Protein AF-A0A937NR75-F1 (afdb_monomer_lite)

Foldseek 3Di:
DCPPVLVVLQVLLQVVCCQWQVDHCVVFPVVLSVVCVVVVHHSVVSNVVRCVVVVGDTPPPDVDPDDD

Secondary structure (DSSP, 8-state):
----HHHHHHHHHHHHHHHHHS--TTTS-HHHHHHHHHTT--HHHHHHHHHHHTTPPP----SS----

pLDDT: mean 80.91, std 14.27, range [42.59, 92.06]

Sequence (68 aa):
MTDAPFIGYLNAVDDLLEGRYGITSRDVDTASIAGCQDDGWTPEECVQWLAEKYDLERIDVGPYGGIT

Structure (mmCIF, N/CA/C/O backbone):
data_AF-A0A937NR75-F1
#
_entry.id   AF-A0A937NR75-F1
#
loop_
_atom_site.group_PDB
_atom_site.id
_atom_site.type_symbol
_atom_site.label_atom_id
_atom_site.label_alt_id
_atom_site.label_comp_id
_atom_site.label_asym_id
_atom_site.label_entity_id
_atom_site.label_seq_id
_atom_site.pdbx_PDB_ins_code
_atom_site.Cartn_x
_atom_site.Cartn_y
_atom_site.Cartn_z
_atom_site.occupancy
_atom_site.B_iso_or_equiv
_atom_site.auth_seq_id
_atom_site.auth_comp_id
_atom_site.auth_asym_id
_atom_site.auth_atom_id
_atom_site.pdbx_PDB_model_num
ATOM 1 N N . MET A 1 1 ? 21.290 -13.361 -10.469 1.00 42.59 1 MET A N 1
ATOM 2 C CA . MET A 1 1 ? 20.192 -13.145 -9.509 1.00 42.59 1 MET A CA 1
ATOM 3 C C . MET A 1 1 ? 19.210 -12.232 -10.206 1.00 42.59 1 MET A C 1
ATOM 5 O O . MET A 1 1 ? 19.480 -11.045 -10.304 1.00 42.59 1 MET A O 1
ATOM 9 N N . THR A 1 2 ? 18.183 -12.792 -10.838 1.00 48.09 2 THR A N 1
ATOM 10 C CA . THR A 1 2 ? 17.147 -11.983 -11.487 1.00 48.09 2 THR A CA 1
ATOM 11 C C . THR A 1 2 ? 16.125 -11.689 -10.406 1.00 48.09 2 THR A C 1
ATOM 13 O O . THR A 1 2 ? 15.199 -12.468 -10.202 1.00 48.09 2 THR A O 1
ATOM 16 N N . ASP A 1 3 ? 16.387 -10.648 -9.621 1.00 50.88 3 ASP A N 1
ATOM 17 C CA . ASP A 1 3 ? 15.378 -10.093 -8.730 1.00 50.88 3 ASP A CA 1
ATOM 18 C C . ASP A 1 3 ? 14.244 -9.616 -9.639 1.00 50.88 3 ASP A C 1
ATOM 20 O O . ASP A 1 3 ? 14.449 -8.747 -10.487 1.00 50.88 3 ASP A O 1
ATOM 24 N N . ALA A 1 4 ? 13.112 -10.317 -9.621 1.00 63.50 4 ALA A N 1
ATOM 25 C CA . ALA A 1 4 ? 11.995 -9.965 -10.478 1.00 63.50 4 ALA A CA 1
ATOM 26 C C . ALA A 1 4 ? 11.450 -8.623 -9.963 1.00 63.50 4 ALA A C 1
ATOM 28 O O . ALA A 1 4 ? 10.904 -8.604 -8.858 1.00 63.50 4 ALA A O 1
ATOM 29 N N . PRO A 1 5 ? 11.565 -7.515 -10.722 1.00 74.56 5 PRO A N 1
ATOM 30 C CA . PRO A 1 5 ? 11.226 -6.178 -10.226 1.00 74.56 5 PRO A CA 1
ATOM 31 C C . PRO A 1 5 ? 9.765 -6.084 -9.769 1.00 74.56 5 PRO A C 1
ATOM 33 O O . PRO A 1 5 ? 9.434 -5.314 -8.874 1.00 74.56 5 PRO A O 1
ATOM 36 N N . PHE A 1 6 ? 8.890 -6.912 -10.343 1.00 81.75 6 PHE A N 1
ATOM 37 C CA . PHE A 1 6 ? 7.498 -7.052 -9.928 1.00 81.75 6 PHE A CA 1
ATOM 38 C C . PHE A 1 6 ? 7.330 -7.706 -8.551 1.00 81.75 6 PHE A C 1
ATOM 40 O O . PHE A 1 6 ? 6.489 -7.268 -7.782 1.00 81.75 6 PHE A O 1
ATOM 47 N N . ILE A 1 7 ? 8.138 -8.707 -8.191 1.00 85.38 7 ILE A N 1
ATOM 48 C CA . ILE A 1 7 ? 8.029 -9.377 -6.883 1.00 85.38 7 ILE A CA 1
ATOM 49 C C . ILE A 1 7 ? 8.453 -8.435 -5.752 1.00 85.38 7 ILE A C 1
ATOM 51 O O . ILE A 1 7 ? 7.792 -8.389 -4.719 1.00 85.38 7 ILE A O 1
ATOM 55 N N . GLY A 1 8 ? 9.512 -7.643 -5.957 1.00 88.25 8 GLY A N 1
ATOM 56 C CA . GLY A 1 8 ? 9.919 -6.619 -4.990 1.00 88.25 8 GLY A CA 1
ATOM 57 C C . GLY A 1 8 ? 8.853 -5.534 -4.807 1.00 88.25 8 GLY A C 1
ATOM 58 O O . GLY A 1 8 ? 8.564 -5.135 -3.682 1.00 88.25 8 GLY A O 1
ATOM 59 N N . TYR A 1 9 ? 8.222 -5.111 -5.906 1.00 89.12 9 TYR A N 1
ATOM 60 C CA . TYR A 1 9 ? 7.109 -4.165 -5.873 1.00 89.12 9 TYR A CA 1
ATOM 61 C C . TYR A 1 9 ? 5.881 -4.738 -5.158 1.00 89.12 9 TYR A C 1
ATOM 63 O O . TYR A 1 9 ? 5.322 -4.089 -4.279 1.00 89.12 9 TYR A O 1
ATOM 71 N N . LEU A 1 10 ? 5.500 -5.972 -5.493 1.00 89.44 10 LEU A N 1
ATOM 72 C CA . LEU A 1 10 ? 4.362 -6.666 -4.903 1.00 89.44 10 LEU A CA 1
ATOM 73 C C . LEU A 1 10 ? 4.526 -6.826 -3.390 1.00 89.44 10 LEU A C 1
ATOM 75 O O . LEU A 1 10 ? 3.607 -6.481 -2.660 1.00 89.44 10 LEU A O 1
ATOM 79 N N . ASN A 1 11 ? 5.704 -7.256 -2.923 1.00 90.69 11 ASN A N 1
ATOM 80 C CA . ASN A 1 11 ? 5.991 -7.371 -1.490 1.00 90.69 11 ASN A CA 1
ATOM 81 C C . ASN A 1 11 ? 5.851 -6.020 -0.767 1.00 90.69 11 ASN A C 1
ATOM 83 O O . ASN A 1 11 ? 5.300 -5.963 0.324 1.00 90.69 11 ASN A O 1
ATOM 87 N N . ALA A 1 12 ? 6.302 -4.919 -1.379 1.00 92.06 12 ALA A N 1
ATOM 88 C CA . ALA A 1 12 ? 6.160 -3.592 -0.780 1.00 92.06 12 ALA A CA 1
ATOM 89 C C . ALA A 1 12 ? 4.692 -3.133 -0.703 1.00 92.06 12 ALA A C 1
ATOM 91 O O . ALA A 1 12 ? 4.298 -2.488 0.267 1.00 92.06 12 ALA A O 1
ATOM 92 N N . VAL A 1 13 ? 3.878 -3.457 -1.714 1.00 90.62 13 VAL A N 1
ATOM 93 C CA . VAL A 1 13 ? 2.427 -3.200 -1.688 1.00 90.62 13 VAL A CA 1
ATOM 94 C C . VAL A 1 13 ? 1.751 -4.080 -0.633 1.00 90.62 13 VAL A C 1
ATOM 96 O O . VAL A 1 13 ? 0.916 -3.571 0.111 1.00 90.62 13 VAL A O 1
ATOM 99 N N . ASP A 1 14 ? 2.140 -5.351 -0.516 1.00 91.69 14 ASP A N 1
ATOM 100 C CA . ASP A 1 14 ? 1.639 -6.272 0.511 1.00 91.69 14 ASP A CA 1
ATOM 101 C C . ASP A 1 14 ? 1.902 -5.754 1.923 1.00 91.69 14 ASP A C 1
ATOM 103 O O . ASP A 1 14 ? 0.952 -5.613 2.689 1.00 91.69 14 ASP A O 1
ATOM 107 N N . ASP A 1 15 ? 3.142 -5.374 2.238 1.00 91.06 15 ASP A N 1
ATOM 108 C CA . ASP A 1 15 ? 3.503 -4.831 3.555 1.00 91.06 15 ASP A CA 1
ATOM 109 C C . ASP A 1 15 ? 2.662 -3.588 3.909 1.00 91.06 15 ASP A C 1
ATOM 111 O O . ASP A 1 15 ? 2.242 -3.387 5.053 1.00 91.06 15 ASP A O 1
ATOM 115 N N . LEU A 1 16 ? 2.392 -2.732 2.916 1.00 91.06 16 LEU A N 1
ATOM 116 C CA . LEU A 1 16 ? 1.584 -1.526 3.088 1.00 91.06 16 LEU A CA 1
ATOM 117 C C . LEU A 1 16 ? 0.093 -1.835 3.255 1.00 91.06 16 LEU A C 1
ATOM 119 O O . LEU A 1 16 ? -0.564 -1.186 4.074 1.00 91.06 16 LEU A O 1
ATOM 123 N N . LEU A 1 17 ? -0.447 -2.781 2.484 1.00 89.19 17 LEU A N 1
ATOM 124 C CA . LEU A 1 17 ? -1.837 -3.220 2.601 1.00 89.19 17 LEU A CA 1
ATOM 125 C C . LEU A 1 17 ? -2.073 -3.915 3.941 1.00 89.19 17 LEU A C 1
ATOM 127 O O . LEU A 1 17 ? -3.041 -3.590 4.631 1.00 89.19 17 LEU A O 1
ATOM 131 N N . GLU A 1 18 ? -1.160 -4.789 4.353 1.00 90.19 18 GLU A N 1
ATOM 132 C CA . GLU A 1 18 ? -1.273 -5.539 5.598 1.00 90.19 18 GLU A CA 1
ATOM 133 C C . GLU A 1 18 ? -1.171 -4.583 6.788 1.00 90.19 18 GLU A C 1
ATOM 135 O O . GLU A 1 18 ? -2.023 -4.598 7.674 1.00 90.19 18 GLU A O 1
ATOM 140 N N . GLY A 1 19 ? -0.199 -3.665 6.767 1.00 86.44 19 GLY A N 1
ATOM 141 C CA . GLY A 1 19 ? -0.001 -2.704 7.850 1.00 86.44 19 GLY A CA 1
ATOM 142 C C . GLY A 1 19 ? -1.097 -1.639 7.975 1.00 86.44 19 GLY A C 1
ATOM 143 O O . GLY A 1 19 ? -1.347 -1.157 9.080 1.00 86.44 19 GLY A O 1
ATOM 144 N N . ARG A 1 20 ? -1.741 -1.231 6.871 1.00 86.81 20 ARG A N 1
ATOM 145 C CA . ARG A 1 20 ? -2.741 -0.138 6.874 1.00 86.81 20 ARG A CA 1
ATOM 146 C C . ARG A 1 20 ? -4.187 -0.619 6.869 1.00 86.81 20 ARG A C 1
ATOM 148 O O . ARG A 1 20 ? -5.047 0.092 7.386 1.00 86.81 20 ARG A O 1
ATOM 155 N N . TYR A 1 21 ? -4.454 -1.773 6.266 1.00 85.75 21 TYR A N 1
ATOM 156 C CA . TYR A 1 21 ? -5.804 -2.282 6.003 1.00 85.75 21 TYR A CA 1
ATOM 157 C C . TYR A 1 21 ? -5.996 -3.730 6.478 1.00 85.75 21 TYR A C 1
ATOM 159 O O . TYR A 1 21 ? -7.124 -4.206 6.519 1.00 85.75 21 TYR A O 1
ATOM 167 N N . GLY A 1 22 ? -4.928 -4.430 6.882 1.00 86.56 22 GLY A N 1
ATOM 168 C CA . GLY A 1 22 ? -5.017 -5.814 7.359 1.00 86.56 22 GLY A CA 1
ATOM 169 C C . GLY A 1 22 ? -5.323 -6.814 6.248 1.00 86.56 22 GLY A C 1
ATOM 170 O O . GLY A 1 22 ? -5.762 -7.926 6.533 1.00 86.56 22 GLY A O 1
ATOM 171 N N . ILE A 1 23 ? -5.119 -6.410 4.994 1.00 87.50 23 ILE A N 1
ATOM 172 C CA . ILE A 1 23 ? -5.353 -7.226 3.803 1.00 87.50 23 ILE A CA 1
ATOM 173 C C . ILE A 1 23 ? -4.070 -7.347 2.988 1.00 87.50 23 ILE A C 1
ATOM 175 O O . ILE A 1 23 ? -3.095 -6.652 3.249 1.00 87.50 23 ILE A O 1
ATOM 179 N N . THR A 1 24 ? -4.074 -8.186 1.962 1.00 88.12 24 THR A N 1
ATOM 180 C CA . THR A 1 24 ? -2.921 -8.372 1.071 1.00 88.12 24 THR A CA 1
ATOM 181 C C . THR A 1 24 ? -3.309 -8.180 -0.394 1.00 88.12 24 THR A C 1
ATOM 183 O O . THR A 1 24 ? -4.484 -8.066 -0.745 1.00 88.12 24 THR A O 1
ATOM 186 N N . SER A 1 25 ? -2.326 -8.222 -1.288 1.00 84.44 25 SER A N 1
ATOM 187 C CA . SER A 1 25 ? -2.465 -8.274 -2.749 1.00 84.44 25 SER A CA 1
ATOM 188 C C . SER A 1 25 ? -3.310 -9.439 -3.265 1.00 84.44 25 SER A C 1
ATOM 190 O O . SER A 1 25 ? -3.624 -9.469 -4.454 1.00 84.44 25 SER A O 1
ATOM 192 N N . ARG A 1 26 ? -3.657 -10.405 -2.400 1.00 84.38 26 ARG A N 1
AT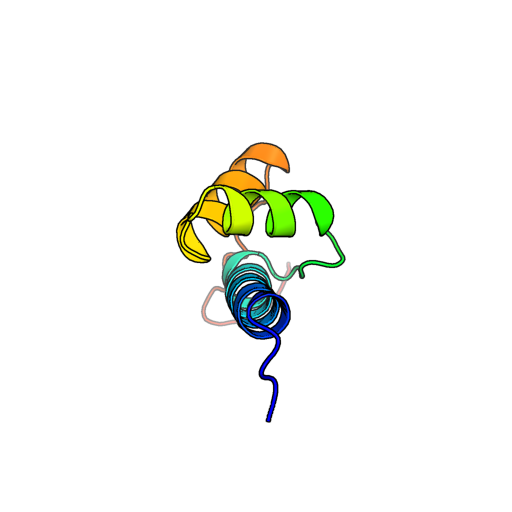OM 193 C CA . ARG A 1 26 ? -4.615 -11.485 -2.685 1.00 84.38 26 ARG A CA 1
ATOM 194 C C . ARG A 1 26 ? -6.068 -11.067 -2.505 1.00 84.38 26 ARG A C 1
ATOM 196 O O . ARG A 1 26 ? -6.935 -11.644 -3.154 1.00 84.38 26 ARG A O 1
ATOM 203 N N . ASP A 1 27 ? -6.322 -10.130 -1.601 1.00 84.25 27 ASP A N 1
ATOM 204 C CA . ASP A 1 27 ? -7.654 -9.590 -1.321 1.00 84.25 27 ASP A CA 1
ATOM 205 C C . ASP A 1 27 ? -8.021 -8.486 -2.321 1.00 84.25 27 ASP A C 1
ATOM 207 O O . ASP A 1 27 ? -9.196 -8.219 -2.570 1.00 84.25 27 ASP A O 1
ATOM 211 N N . VAL A 1 28 ? -7.004 -7.881 -2.936 1.00 82.69 28 VAL A N 1
ATOM 212 C CA . VAL A 1 28 ? -7.138 -6.949 -4.056 1.00 82.69 28 VAL A CA 1
ATOM 213 C C . VAL A 1 28 ? -6.718 -7.599 -5.374 1.00 82.69 28 VAL A C 1
ATOM 215 O O . VAL A 1 28 ? -6.175 -8.698 -5.431 1.00 82.69 28 VAL A O 1
ATOM 218 N N . ASP A 1 29 ? -6.981 -6.913 -6.479 1.00 84.75 29 ASP A N 1
ATOM 219 C CA . ASP A 1 29 ? -6.640 -7.409 -7.805 1.00 84.75 29 ASP A CA 1
ATOM 220 C C . ASP A 1 29 ? -5.147 -7.195 -8.120 1.00 84.75 29 ASP A C 1
ATOM 222 O O . ASP A 1 29 ? -4.670 -6.072 -8.309 1.00 84.75 29 ASP A O 1
ATOM 226 N N . THR A 1 30 ? -4.399 -8.298 -8.206 1.00 84.88 30 THR A N 1
ATOM 227 C CA . THR A 1 30 ? -2.956 -8.287 -8.490 1.00 84.88 30 THR A CA 1
ATOM 228 C C . THR A 1 30 ? -2.618 -7.744 -9.886 1.00 84.88 30 THR A C 1
ATOM 230 O O . THR A 1 30 ? -1.527 -7.210 -10.090 1.00 84.88 30 THR A O 1
ATOM 233 N N . ALA A 1 31 ? -3.541 -7.828 -10.853 1.00 86.94 31 ALA A N 1
ATOM 234 C CA . ALA A 1 31 ? -3.341 -7.229 -12.174 1.00 86.94 31 ALA A CA 1
ATOM 235 C C . ALA A 1 31 ? -3.389 -5.695 -12.104 1.00 86.94 31 ALA A C 1
ATOM 237 O O . ALA A 1 31 ? -2.656 -5.022 -12.827 1.00 86.94 31 ALA A O 1
ATOM 238 N N . SER A 1 32 ? -4.173 -5.140 -11.180 1.00 87.94 32 SER A N 1
ATOM 239 C CA . SER A 1 32 ? -4.187 -3.706 -10.898 1.00 87.94 32 SER A CA 1
ATOM 240 C C . SER A 1 32 ? -2.860 -3.236 -10.285 1.00 87.94 32 SER A C 1
ATOM 242 O O . SER A 1 32 ? -2.363 -2.182 -10.666 1.00 87.94 32 SER A O 1
ATOM 244 N N . ILE A 1 33 ? -2.236 -4.046 -9.417 1.00 87.88 33 ILE A N 1
ATOM 245 C CA . ILE A 1 33 ? -0.890 -3.774 -8.870 1.00 87.88 33 ILE A CA 1
ATOM 246 C C . ILE A 1 33 ? 0.170 -3.789 -9.979 1.00 87.88 33 ILE A C 1
ATOM 248 O O . ILE A 1 33 ? 1.045 -2.926 -10.019 1.00 87.88 33 ILE A O 1
ATOM 252 N N . ALA A 1 34 ? 0.083 -4.751 -10.902 1.00 87.75 34 ALA A N 1
ATOM 253 C CA . ALA A 1 34 ? 0.969 -4.796 -12.064 1.00 87.75 34 ALA A CA 1
ATOM 254 C C . ALA A 1 34 ? 0.797 -3.562 -12.966 1.00 87.75 34 ALA A C 1
ATOM 256 O O . ALA A 1 34 ? 1.793 -3.023 -13.441 1.00 87.75 34 ALA A O 1
ATOM 257 N N . GLY A 1 35 ? -0.440 -3.083 -13.142 1.00 89.06 35 GLY A N 1
ATOM 258 C CA . GLY A 1 35 ? -0.735 -1.831 -13.844 1.00 89.06 35 GLY A CA 1
ATOM 259 C C . GLY A 1 35 ? -0.065 -0.622 -13.190 1.00 89.06 35 GLY A C 1
ATOM 260 O O . GLY A 1 35 ? 0.658 0.098 -13.866 1.00 89.06 35 GLY A O 1
ATOM 261 N N . CYS A 1 36 ? -0.184 -0.472 -11.865 1.00 89.06 36 CYS A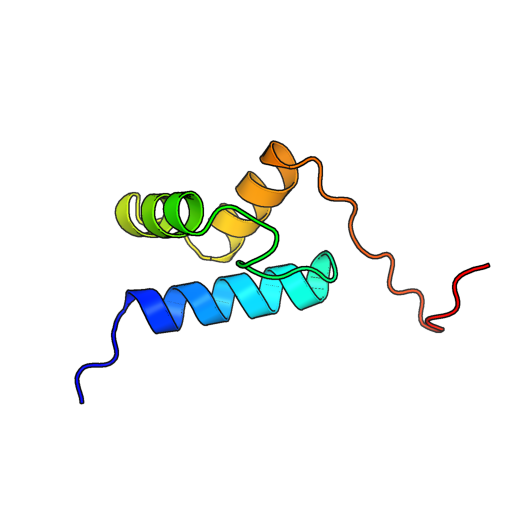 N 1
ATOM 262 C CA . CYS A 1 36 ? 0.505 0.595 -11.130 1.00 89.06 36 CYS A CA 1
ATOM 263 C C . CYS A 1 36 ? 2.022 0.600 -11.386 1.00 89.06 36 CYS A C 1
ATOM 265 O O . CYS A 1 36 ? 2.626 1.661 -11.534 1.00 89.06 36 CYS A O 1
ATOM 267 N N . GLN A 1 37 ? 2.651 -0.580 -11.428 1.00 88.06 37 GLN A N 1
ATOM 268 C CA . GLN A 1 37 ? 4.082 -0.672 -11.706 1.00 88.06 37 GLN A CA 1
ATOM 269 C C . GLN A 1 3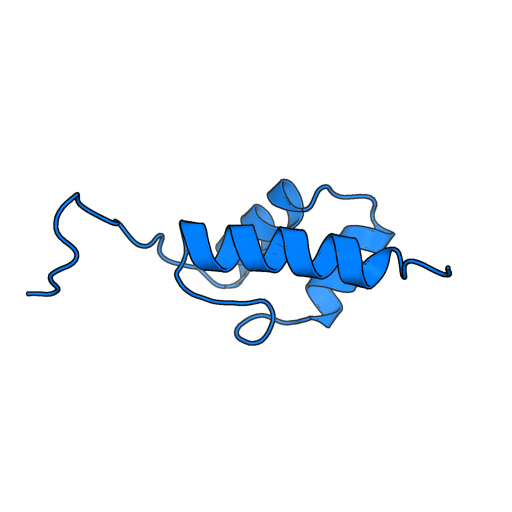7 ? 4.417 -0.254 -13.146 1.00 88.06 37 GLN A C 1
ATOM 271 O O . GLN A 1 37 ? 5.426 0.421 -13.350 1.00 88.06 37 GLN A O 1
ATOM 276 N N . ASP A 1 38 ? 3.600 -0.649 -14.126 1.00 89.38 38 ASP A N 1
ATOM 277 C CA . ASP A 1 38 ? 3.786 -0.297 -15.543 1.00 89.38 38 ASP A CA 1
ATOM 278 C C . ASP A 1 38 ? 3.616 1.215 -15.776 1.00 89.38 38 ASP A C 1
ATOM 280 O O . ASP A 1 38 ? 4.408 1.833 -16.487 1.00 89.38 38 ASP A O 1
ATOM 284 N N . ASP A 1 39 ? 2.667 1.831 -15.065 1.00 88.69 39 ASP A N 1
ATOM 285 C CA . ASP A 1 39 ? 2.468 3.283 -15.007 1.00 88.69 39 ASP A CA 1
ATOM 286 C C . ASP A 1 39 ? 3.579 4.021 -14.223 1.00 88.69 39 ASP A C 1
ATOM 288 O O . ASP A 1 39 ? 3.618 5.255 -14.191 1.00 88.69 39 ASP A O 1
ATOM 292 N N . GLY A 1 40 ? 4.507 3.287 -13.597 1.00 87.94 40 GLY A N 1
ATOM 293 C CA . GLY A 1 40 ? 5.637 3.839 -12.847 1.00 87.94 40 GLY A CA 1
ATOM 294 C C . GLY A 1 40 ? 5.265 4.414 -11.479 1.00 87.94 40 GLY A C 1
ATOM 295 O O . GLY A 1 40 ? 6.023 5.216 -10.931 1.00 87.94 40 GLY A O 1
ATOM 296 N N . TRP A 1 41 ?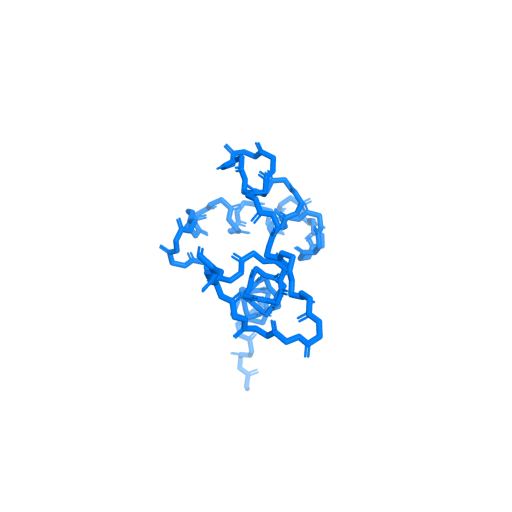 4.114 4.031 -10.927 1.00 91.62 41 TRP A N 1
ATOM 297 C CA . TRP A 1 41 ? 3.650 4.496 -9.623 1.00 91.62 41 TRP A CA 1
ATOM 298 C C . TRP A 1 41 ? 4.443 3.854 -8.496 1.00 91.62 41 TRP A C 1
ATOM 300 O O . TRP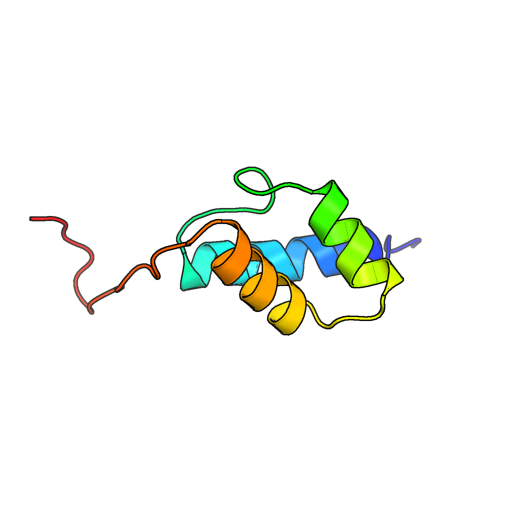 A 1 41 ? 4.830 2.682 -8.556 1.00 91.62 41 TRP A O 1
ATOM 310 N N . THR A 1 42 ? 4.625 4.595 -7.411 1.00 90.50 42 THR A N 1
ATOM 311 C CA . THR A 1 42 ? 5.200 4.037 -6.187 1.00 90.50 42 THR A CA 1
ATOM 312 C C . THR A 1 42 ? 4.233 3.040 -5.528 1.00 90.50 42 THR A C 1
ATOM 314 O O . THR A 1 42 ? 3.016 3.135 -5.719 1.00 90.50 42 THR A O 1
ATOM 317 N N . PRO A 1 43 ? 4.734 2.084 -4.720 1.00 89.69 43 PRO A N 1
ATOM 318 C CA . PRO A 1 43 ? 3.873 1.174 -3.963 1.00 89.69 43 PRO A CA 1
ATOM 319 C C . PRO A 1 43 ? 2.835 1.910 -3.106 1.00 89.69 43 PRO A C 1
ATOM 321 O O . PRO A 1 43 ? 1.695 1.472 -3.004 1.00 89.69 43 PRO A O 1
ATOM 324 N N . GLU A 1 44 ? 3.197 3.059 -2.528 1.00 90.44 44 GLU A N 1
ATOM 325 C CA . GLU A 1 44 ? 2.294 3.866 -1.701 1.00 90.44 44 GLU A CA 1
ATOM 326 C C . GLU A 1 44 ? 1.143 4.480 -2.500 1.00 90.44 44 GLU A C 1
ATOM 328 O O . GLU A 1 44 ? -0.000 4.429 -2.044 1.00 90.44 44 GLU A O 1
ATOM 333 N N . GLU A 1 45 ? 1.431 5.019 -3.688 1.00 91.94 45 GLU A N 1
ATOM 334 C CA . GLU A 1 45 ? 0.413 5.551 -4.603 1.00 91.94 45 GLU A CA 1
ATOM 335 C C . GLU A 1 45 ? -0.532 4.445 -5.070 1.00 91.94 45 GLU A C 1
ATOM 337 O O . GLU A 1 45 ? -1.751 4.622 -5.044 1.00 91.94 45 GLU A O 1
ATOM 342 N N . CYS A 1 46 ? 0.011 3.273 -5.417 1.00 91.69 46 CYS A N 1
ATOM 343 C CA . CYS A 1 46 ? -0.810 2.129 -5.799 1.00 91.69 46 CYS A CA 1
ATOM 344 C C . CYS A 1 46 ? -1.731 1.685 -4.659 1.00 91.69 46 CYS A C 1
ATOM 346 O O . CYS A 1 46 ? -2.923 1.482 -4.870 1.00 91.69 46 CYS A O 1
ATOM 348 N N . VAL A 1 47 ? -1.211 1.587 -3.433 1.00 90.31 47 VAL A N 1
ATOM 349 C CA . VAL A 1 47 ? -1.993 1.214 -2.243 1.00 90.31 47 VAL A CA 1
ATOM 350 C C . VAL A 1 47 ? -3.072 2.246 -1.935 1.00 90.31 47 VAL A C 1
ATOM 352 O O . VAL A 1 47 ? -4.180 1.872 -1.558 1.00 90.31 47 VAL A O 1
ATOM 355 N N . GLN A 1 48 ? -2.781 3.539 -2.089 1.00 90.50 48 GLN A N 1
ATOM 356 C CA . GLN A 1 48 ? -3.777 4.591 -1.895 1.00 90.50 48 GLN A CA 1
ATOM 357 C C . GLN A 1 48 ? -4.906 4.480 -2.922 1.00 90.50 48 GLN A C 1
ATOM 359 O O . GLN A 1 48 ? -6.074 4.490 -2.541 1.00 90.50 48 GLN A O 1
ATOM 364 N N . TRP A 1 49 ? -4.567 4.296 -4.196 1.00 91.56 49 TRP A N 1
ATOM 365 C CA . TRP A 1 49 ? -5.563 4.105 -5.245 1.00 91.56 49 TRP A CA 1
ATOM 366 C C . TRP A 1 49 ? -6.367 2.813 -5.056 1.00 91.56 49 TRP A C 1
ATOM 368 O O . TRP A 1 49 ? -7.580 2.808 -5.254 1.00 91.56 49 TRP A O 1
ATOM 378 N N . LEU A 1 50 ? -5.725 1.719 -4.629 1.00 89.12 50 LEU A N 1
ATOM 379 C CA . LEU A 1 50 ? -6.407 0.471 -4.278 1.00 89.12 50 LEU A CA 1
ATOM 380 C C . LEU A 1 50 ? -7.371 0.687 -3.112 1.00 89.12 50 LEU A C 1
ATOM 382 O O 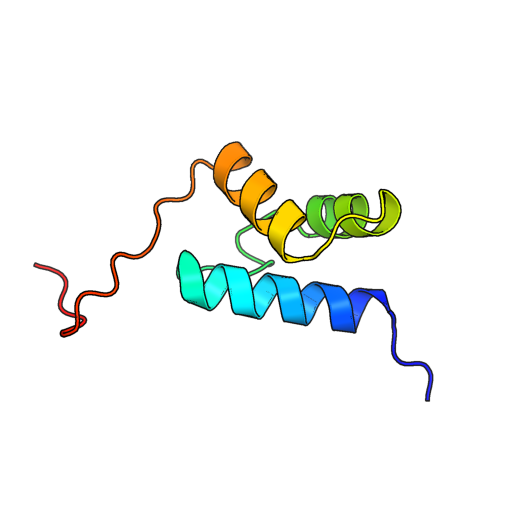. LEU A 1 50 ? -8.501 0.212 -3.167 1.00 89.12 50 LEU A O 1
ATOM 386 N N . ALA A 1 51 ? -6.958 1.442 -2.096 1.00 88.25 51 ALA A N 1
ATOM 387 C CA . ALA A 1 51 ? -7.820 1.779 -0.976 1.00 88.25 51 ALA A CA 1
ATOM 388 C C . ALA A 1 51 ? -9.052 2.573 -1.408 1.00 88.25 51 ALA A C 1
ATOM 390 O O . ALA A 1 51 ? -10.154 2.239 -0.992 1.00 88.25 51 ALA A O 1
ATOM 391 N N . GLU A 1 52 ? -8.896 3.558 -2.293 1.00 89.25 52 GLU A N 1
ATOM 392 C CA . GLU A 1 52 ? -10.028 4.315 -2.839 1.00 89.25 52 GLU A CA 1
ATOM 393 C C . GLU A 1 52 ? -10.921 3.455 -3.748 1.00 89.25 52 GLU A C 1
ATOM 395 O O . GLU A 1 52 ? -12.145 3.555 -3.700 1.00 89.25 52 GLU A O 1
ATOM 400 N N . LYS A 1 53 ? -10.327 2.581 -4.569 1.00 87.88 53 LYS A N 1
ATOM 401 C CA . LYS A 1 53 ? -11.056 1.710 -5.504 1.00 87.88 53 LYS A CA 1
ATOM 402 C C . LYS A 1 53 ? -11.884 0.639 -4.797 1.00 87.88 53 LYS A C 1
ATOM 404 O O . LYS A 1 53 ? -12.980 0.325 -5.259 1.00 87.88 53 LYS A O 1
ATOM 409 N N . TYR A 1 54 ? -11.336 0.048 -3.739 1.00 85.25 54 TYR A N 1
ATOM 410 C CA . TYR A 1 54 ? -11.976 -1.018 -2.967 1.00 85.25 54 TYR A CA 1
ATOM 411 C C . TYR A 1 54 ? -12.687 -0.506 -1.709 1.00 85.25 54 TYR A C 1
ATOM 413 O O . TYR A 1 54 ? -13.198 -1.326 -0.953 1.00 85.25 54 TYR A O 1
ATOM 421 N N . ASP A 1 55 ? -12.734 0.816 -1.507 1.00 86.31 55 ASP A N 1
ATOM 422 C CA . ASP A 1 55 ? -13.296 1.469 -0.317 1.00 86.31 55 ASP A CA 1
ATOM 423 C C . ASP A 1 55 ? -12.766 0.834 0.982 1.00 86.31 55 ASP A C 1
ATOM 425 O O . ASP A 1 55 ? -13.513 0.437 1.875 1.00 86.31 55 ASP A O 1
ATOM 429 N N . LEU A 1 56 ? -11.442 0.646 1.042 1.00 84.56 56 LEU A N 1
ATOM 430 C CA . LEU A 1 56 ? -10.798 -0.056 2.146 1.00 84.56 56 LEU A CA 1
ATOM 431 C C . LEU A 1 56 ? -10.828 0.800 3.409 1.00 84.56 56 LEU A C 1
ATOM 433 O O . LEU A 1 56 ? -10.233 1.880 3.473 1.00 84.56 56 LEU A O 1
ATOM 437 N N . GLU A 1 57 ? -11.445 0.266 4.454 1.00 83.75 57 GLU A N 1
ATOM 438 C CA . GLU A 1 57 ? -11.368 0.855 5.781 1.00 83.75 57 GLU A CA 1
ATOM 439 C C . GLU A 1 57 ? -9.990 0.591 6.381 1.00 83.75 57 GLU A C 1
ATOM 441 O O . GLU A 1 57 ? -9.518 -0.546 6.457 1.00 83.75 57 GLU A O 1
ATOM 446 N N . ARG A 1 58 ? -9.319 1.663 6.812 1.00 80.38 58 ARG A N 1
ATOM 447 C CA . ARG A 1 58 ? -8.072 1.525 7.561 1.00 80.38 58 ARG A CA 1
ATOM 448 C C . ARG A 1 58 ? -8.347 0.735 8.830 1.00 80.38 58 ARG A C 1
ATOM 450 O O . ARG A 1 58 ? -9.272 1.064 9.572 1.00 80.38 58 ARG A O 1
ATOM 457 N N . ILE A 1 59 ? -7.496 -0.244 9.116 1.00 77.69 59 ILE A N 1
ATOM 458 C CA . ILE A 1 59 ? -7.476 -0.835 10.450 1.00 77.69 59 ILE A CA 1
ATOM 459 C C . ILE A 1 59 ? -6.983 0.240 11.410 1.00 77.69 59 ILE A C 1
ATOM 461 O O . ILE A 1 59 ? -5.806 0.602 11.432 1.00 77.69 59 ILE A O 1
ATOM 465 N N . ASP A 1 60 ? -7.911 0.768 12.203 1.00 61.16 60 ASP A N 1
ATOM 466 C CA . ASP A 1 60 ? -7.598 1.579 13.368 1.00 61.16 60 ASP A CA 1
ATOM 467 C C . ASP A 1 60 ? -6.991 0.629 14.408 1.00 61.16 60 ASP A C 1
ATOM 469 O O . ASP A 1 60 ? -7.664 0.080 15.284 1.00 61.16 60 ASP A O 1
ATOM 473 N N . VAL A 1 61 ? -5.699 0.331 14.249 1.00 54.38 61 VAL A N 1
ATOM 474 C CA . VAL A 1 61 ? -4.928 -0.379 15.267 1.00 54.38 61 VAL A CA 1
ATOM 475 C C . VAL A 1 61 ? -4.737 0.601 16.418 1.00 54.38 61 VAL A C 1
ATOM 477 O O . VAL A 1 61 ? -3.699 1.247 16.569 1.00 54.38 61 VAL A O 1
ATOM 480 N N . GLY A 1 62 ? -5.772 0.734 17.246 1.00 51.19 62 GLY A N 1
ATOM 481 C CA . GLY A 1 62 ? -5.613 1.256 18.592 1.00 51.19 62 GLY A CA 1
ATOM 482 C C . GLY A 1 62 ? -4.536 0.440 19.328 1.00 51.19 62 GLY A C 1
ATOM 483 O O . GLY A 1 62 ? -4.323 -0.732 19.010 1.00 51.19 62 GLY A O 1
ATOM 484 N N . PRO A 1 63 ? -3.857 1.003 20.346 1.00 54.03 63 PRO A N 1
ATOM 485 C CA . PRO A 1 63 ? -2.741 0.347 21.050 1.00 54.03 63 PRO A CA 1
ATOM 486 C C . PRO A 1 63 ? -3.102 -0.985 21.736 1.00 54.03 63 PRO A C 1
ATOM 488 O O . PRO A 1 63 ? -2.229 -1.673 22.259 1.00 54.03 63 PRO A O 1
ATOM 491 N N . TYR A 1 64 ? -4.379 -1.359 21.729 1.00 57.47 64 TYR A N 1
ATOM 492 C CA . TYR A 1 64 ? -4.895 -2.632 22.194 1.00 57.47 64 TYR A CA 1
ATOM 493 C C . TYR A 1 64 ? -5.790 -3.201 21.092 1.00 57.47 64 TYR A C 1
ATOM 495 O O . TYR A 1 64 ? -6.943 -2.800 20.972 1.00 57.47 64 TYR A O 1
ATOM 503 N N . GLY A 1 65 ? -5.257 -4.111 20.273 1.00 52.84 65 GLY A N 1
ATOM 504 C CA . GLY A 1 65 ? -6.017 -4.842 19.257 1.00 52.84 65 GLY A CA 1
ATOM 505 C C . GLY A 1 65 ? -7.098 -5.727 19.885 1.00 52.84 65 GLY A C 1
ATOM 506 O O . GLY A 1 65 ? -6.896 -6.921 20.084 1.00 52.84 65 GLY A O 1
ATOM 507 N N . GLY A 1 66 ? -8.234 -5.127 20.230 1.00 46.38 66 GLY A N 1
ATOM 508 C CA . GLY A 1 66 ? -9.407 -5.792 20.777 1.00 46.38 66 GLY A CA 1
ATOM 509 C C . GLY A 1 66 ? -10.659 -5.246 20.110 1.00 46.38 66 GLY A C 1
ATOM 510 O O . GLY A 1 66 ? -11.115 -4.157 20.443 1.00 46.38 66 GLY A O 1
ATOM 511 N N . ILE A 1 67 ? -11.206 -6.012 19.172 1.00 59.66 67 ILE A N 1
ATOM 512 C CA . ILE A 1 67 ? -12.549 -5.796 18.629 1.00 59.66 67 ILE A CA 1
ATOM 513 C C . ILE A 1 67 ? -13.589 -6.016 19.748 1.00 59.66 67 ILE A C 1
ATOM 515 O O . ILE A 1 67 ? -13.581 -7.056 20.408 1.00 59.66 67 ILE A O 1
ATOM 519 N N . THR A 1 68 ? -14.419 -4.997 20.002 1.00 44.62 68 THR A N 1
ATOM 520 C CA . THR A 1 68 ? -15.677 -5.069 20.779 1.00 44.62 68 THR A CA 1
ATOM 521 C C . THR A 1 68 ? -16.803 -5.583 19.896 1.00 44.62 68 THR A C 1
ATOM 523 O O . THR A 1 68 ? -16.780 -5.253 18.691 1.00 44.62 68 THR A O 1
#

Radius of gyration: 13.11 Å; chains: 1; bounding box: 36×19×38 Å